Protein AF-A0A9W4WHM1-F1 (afdb_monomer_lite)

Secondary structure (DSSP, 8-state):
-HHHHHHHHHHHHHHHH------SS-------TTPPPTT---------S-GGGS-GGGGGTPPP-HHHHHHHHHHHHHHHHTT------TTS-HHHHHHHHHHS-SSTTTSPPHHHHHHHHHHHHHS-TTHHHHHHHHHHHHHHHHHHT-

Organism: NCBI:txid1117311

Structure (mmCIF, N/CA/C/O backbone):
data_AF-A0A9W4WHM1-F1
#
_entry.id   AF-A0A9W4WHM1-F1
#
loop_
_atom_site.group_PDB
_atom_site.id
_atom_site.type_symbol
_atom_site.label_atom_id
_atom_site.label_alt_id
_atom_site.label_comp_id
_atom_site.label_asym_id
_atom_site.label_entity_id
_atom_site.label_seq_id
_atom_site.pdbx_PDB_ins_code
_atom_site.Cartn_x
_atom_site.Cartn_y
_atom_site.Cartn_z
_atom_site.occupancy
_atom_site.B_iso_or_equiv
_atom_site.auth_seq_id
_atom_site.auth_comp_id
_atom_site.auth_asym_id
_atom_site.auth_atom_id
_atom_site.pdbx_PDB_model_num
ATOM 1 N N . MET A 1 1 ? 0.703 -16.301 -12.229 1.00 49.56 1 MET A N 1
ATOM 2 C CA . MET A 1 1 ? -0.375 -15.881 -11.303 1.00 49.56 1 MET A CA 1
ATOM 3 C C . MET A 1 1 ? -0.464 -16.836 -10.112 1.00 49.56 1 MET A C 1
ATOM 5 O O . MET A 1 1 ? -0.386 -16.365 -8.986 1.00 49.56 1 MET A O 1
ATOM 9 N N . GLU A 1 2 ? -0.503 -18.157 -10.340 1.00 51.66 2 GLU A N 1
ATOM 10 C CA . GLU A 1 2 ? -0.530 -19.179 -9.272 1.00 51.66 2 GLU A CA 1
ATOM 11 C C . GLU A 1 2 ? 0.637 -19.101 -8.274 1.00 51.66 2 GLU A C 1
ATOM 13 O O . GLU A 1 2 ? 0.408 -19.168 -7.071 1.00 51.66 2 GLU A O 1
ATOM 18 N N . GLU A 1 3 ? 1.879 -18.885 -8.724 1.00 51.66 3 GLU A N 1
ATOM 19 C CA . GLU A 1 3 ? 3.035 -18.791 -7.813 1.00 51.66 3 GLU A CA 1
ATOM 20 C C . GLU A 1 3 ? 2.964 -17.608 -6.839 1.00 51.66 3 GLU A C 1
ATOM 22 O O . GLU A 1 3 ? 3.406 -17.728 -5.698 1.00 51.66 3 GLU A O 1
ATOM 27 N N . ILE A 1 4 ? 2.396 -16.475 -7.262 1.00 56.53 4 ILE A N 1
ATOM 28 C CA . ILE A 1 4 ? 2.230 -15.288 -6.409 1.00 56.53 4 ILE A CA 1
ATOM 29 C C . ILE A 1 4 ? 1.133 -15.556 -5.375 1.00 56.53 4 ILE A C 1
ATOM 31 O O . ILE A 1 4 ? 1.316 -15.280 -4.191 1.00 56.53 4 ILE A O 1
ATOM 35 N N . LEU A 1 5 ? 0.025 -16.164 -5.807 1.00 57.25 5 LEU A N 1
ATOM 36 C CA . LEU A 1 5 ? -1.083 -16.558 -4.938 1.00 57.25 5 LEU A CA 1
ATOM 37 C C . LEU A 1 5 ? -0.618 -17.547 -3.855 1.00 57.25 5 LEU A C 1
ATOM 39 O O . LEU A 1 5 ? -0.903 -17.371 -2.671 1.00 57.25 5 LEU A O 1
ATOM 43 N N . LEU A 1 6 ? 0.180 -18.542 -4.255 1.00 61.25 6 LEU A N 1
ATOM 44 C CA . LEU A 1 6 ? 0.771 -19.530 -3.358 1.00 61.25 6 LEU A CA 1
ATOM 45 C C . LEU A 1 6 ? 1.726 -18.876 -2.346 1.00 61.25 6 LEU A C 1
ATOM 47 O O . LEU A 1 6 ? 1.776 -19.288 -1.189 1.00 61.25 6 LEU A O 1
ATOM 51 N N . GLN A 1 7 ? 2.479 -17.852 -2.758 1.00 59.91 7 GLN A N 1
ATOM 52 C CA . GLN A 1 7 ? 3.382 -17.114 -1.872 1.00 59.91 7 GLN A CA 1
ATOM 53 C C . GLN A 1 7 ? 2.633 -16.249 -0.848 1.00 59.91 7 GLN A C 1
ATOM 55 O O . GLN A 1 7 ? 3.013 -16.251 0.324 1.00 59.91 7 GLN A O 1
ATOM 60 N N . ILE A 1 8 ? 1.549 -15.579 -1.250 1.00 64.81 8 ILE A N 1
ATOM 61 C CA . ILE A 1 8 ? 0.696 -14.790 -0.344 1.00 64.81 8 ILE A CA 1
ATOM 62 C C . ILE A 1 8 ? 0.056 -15.700 0.711 1.00 64.81 8 ILE A C 1
ATOM 64 O O . ILE A 1 8 ? 0.162 -15.433 1.909 1.00 64.81 8 ILE A O 1
ATOM 68 N N . LEU A 1 9 ? -0.529 -16.823 0.281 1.00 64.44 9 LEU A N 1
ATOM 69 C CA . LEU A 1 9 ? -1.147 -17.800 1.181 1.00 64.44 9 LEU A CA 1
ATOM 70 C C . LEU A 1 9 ? -0.136 -18.367 2.187 1.00 64.44 9 LEU A C 1
ATOM 72 O O . LEU A 1 9 ? -0.417 -18.432 3.383 1.00 64.44 9 LEU A O 1
ATOM 76 N N . LYS A 1 10 ? 1.075 -18.710 1.731 1.00 66.00 10 LYS A N 1
ATOM 77 C CA . LYS A 1 10 ? 2.157 -19.177 2.609 1.00 66.00 10 LYS A CA 1
ATOM 78 C C . LYS A 1 10 ? 2.577 -18.122 3.644 1.00 66.00 10 LYS A C 1
ATOM 80 O O . LYS A 1 10 ? 2.829 -18.472 4.796 1.00 66.00 10 LYS A O 1
ATOM 85 N N . GLY A 1 11 ? 2.635 -16.845 3.256 1.00 60.69 11 GLY A N 1
ATOM 86 C CA . GLY A 1 11 ? 2.921 -15.734 4.170 1.00 60.69 11 GLY A CA 1
ATOM 87 C C . GLY A 1 11 ? 1.858 -15.575 5.261 1.00 60.69 11 GLY A C 1
ATOM 88 O O . GLY A 1 11 ? 2.197 -15.397 6.430 1.00 60.69 11 GLY A O 1
ATOM 89 N N . TYR A 1 12 ? 0.582 -15.723 4.905 1.00 62.84 12 TYR A N 1
ATOM 90 C CA . TYR A 1 12 ? -0.525 -15.649 5.858 1.00 62.84 12 TYR A CA 1
ATOM 91 C C . TYR A 1 12 ? -0.535 -16.811 6.857 1.00 62.84 12 TYR A C 1
ATOM 93 O O . TYR A 1 12 ? -0.646 -16.580 8.060 1.00 62.84 12 TYR A O 1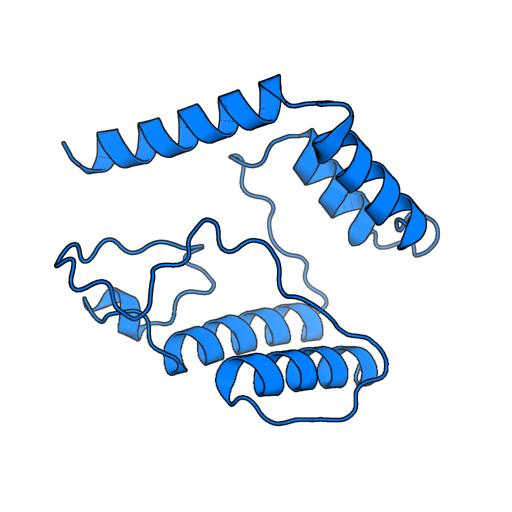
ATOM 101 N N . PHE A 1 13 ? -0.357 -18.055 6.392 1.00 59.19 13 PHE A N 1
ATOM 102 C CA . PHE A 1 13 ? -0.322 -19.230 7.275 1.00 59.19 13 PHE A CA 1
ATOM 103 C C . PHE A 1 13 ? 0.760 -19.114 8.357 1.00 59.19 13 PHE A C 1
ATOM 105 O O . PHE A 1 13 ? 0.538 -19.508 9.504 1.00 59.19 13 PHE A O 1
ATOM 112 N N . LYS A 1 14 ? 1.900 -18.500 8.020 1.00 62.41 14 LYS A N 1
ATOM 113 C CA . LYS A 1 14 ? 2.960 -18.191 8.983 1.00 62.41 14 LYS A CA 1
ATOM 114 C C . LYS A 1 14 ? 2.496 -17.219 10.074 1.00 62.41 14 LYS A C 1
ATOM 116 O O . LYS A 1 14 ? 2.810 -17.434 11.239 1.00 62.41 14 LYS A O 1
ATOM 121 N N . ILE A 1 15 ? 1.748 -16.176 9.716 1.00 56.91 15 ILE A N 1
ATOM 122 C CA . ILE A 1 15 ? 1.278 -15.139 10.650 1.00 56.91 15 ILE A CA 1
ATOM 123 C C . ILE A 1 15 ? 0.122 -15.649 11.519 1.00 56.91 15 ILE A C 1
ATOM 125 O O . ILE A 1 15 ? 0.135 -15.459 12.731 1.00 56.91 15 ILE A O 1
ATOM 129 N N . ALA A 1 16 ? -0.860 -16.324 10.919 1.00 53.53 16 ALA A N 1
ATOM 130 C CA . ALA A 1 16 ? -2.071 -16.759 11.612 1.00 53.53 16 ALA A CA 1
ATOM 131 C C . ALA A 1 16 ? -1.856 -17.986 12.520 1.00 53.53 16 ALA A C 1
ATOM 133 O O . ALA A 1 16 ? -2.543 -18.122 13.539 1.00 53.53 16 ALA A O 1
ATOM 134 N N . TYR A 1 17 ? -0.909 -18.868 12.168 1.00 55.34 17 TYR A N 1
ATOM 135 C CA . TYR A 1 17 ? -0.743 -20.173 12.823 1.00 55.34 17 TYR A CA 1
ATOM 136 C C . TYR A 1 17 ? 0.677 -20.479 13.313 1.00 55.34 17 TYR A C 1
ATOM 138 O O . TYR A 1 17 ? 0.888 -21.553 13.869 1.00 55.34 17 TYR A O 1
ATOM 146 N N . ASN A 1 18 ? 1.640 -19.565 13.141 1.00 52.19 18 ASN A N 1
ATOM 147 C CA . ASN A 1 18 ? 3.030 -19.733 13.589 1.00 52.19 18 ASN A CA 1
ATOM 148 C C . ASN A 1 18 ? 3.694 -21.040 13.089 1.00 52.19 18 ASN A C 1
ATOM 150 O O . ASN A 1 18 ? 4.488 -21.654 13.796 1.00 52.19 18 ASN A O 1
ATOM 154 N N . TYR A 1 19 ? 3.342 -21.491 11.878 1.00 49.38 19 TYR A N 1
ATOM 155 C CA . TYR A 1 19 ? 3.977 -22.639 11.223 1.00 49.38 19 TYR A CA 1
ATOM 156 C C . TYR A 1 19 ? 5.264 -22.203 10.502 1.00 49.38 19 TYR A C 1
ATOM 158 O O . TYR A 1 19 ? 5.234 -21.317 9.640 1.00 49.38 19 TYR A O 1
ATOM 166 N N . ASP A 1 20 ? 6.388 -22.857 10.809 1.00 40.44 20 ASP A N 1
ATOM 167 C CA . ASP A 1 20 ? 7.666 -22.678 10.110 1.00 40.44 20 ASP A CA 1
ATOM 168 C C . ASP A 1 20 ? 7.638 -23.361 8.737 1.00 40.44 20 ASP A C 1
ATOM 170 O O . ASP A 1 20 ? 8.074 -24.494 8.542 1.00 40.44 20 ASP A O 1
ATOM 174 N N . ILE A 1 21 ? 7.113 -22.648 7.744 1.00 46.75 21 ILE A N 1
ATOM 175 C CA . ILE A 1 21 ? 7.329 -22.993 6.339 1.00 46.75 21 ILE A CA 1
ATOM 176 C C . ILE A 1 21 ? 8.663 -22.353 5.930 1.00 46.75 21 ILE A C 1
ATOM 178 O O . ILE A 1 21 ? 8.812 -21.128 5.980 1.00 46.75 21 ILE A O 1
ATOM 182 N N . TYR A 1 22 ? 9.644 -23.179 5.547 1.00 40.66 22 TYR A N 1
ATOM 183 C CA . TYR A 1 22 ? 10.937 -22.755 4.996 1.00 40.66 22 TYR A CA 1
ATOM 184 C C . TYR A 1 22 ? 10.717 -21.945 3.706 1.00 40.66 22 TYR A C 1
ATOM 186 O O . TYR A 1 22 ? 10.617 -22.493 2.611 1.00 40.66 22 TYR A O 1
ATOM 194 N N . ILE A 1 23 ? 10.616 -20.621 3.832 1.00 42.19 23 ILE A N 1
ATOM 195 C CA . ILE A 1 23 ? 10.552 -19.683 2.708 1.00 42.19 23 ILE A CA 1
ATOM 196 C C . ILE A 1 23 ? 11.793 -18.801 2.802 1.00 42.19 23 ILE A C 1
ATOM 198 O O . ILE A 1 23 ? 11.975 -18.070 3.774 1.00 42.19 23 ILE A O 1
ATOM 202 N N . VAL A 1 24 ? 12.647 -18.887 1.781 1.00 42.03 24 VAL A N 1
ATOM 203 C CA . VAL A 1 24 ? 13.950 -18.200 1.669 1.00 42.03 24 VAL A CA 1
ATOM 204 C C . VAL A 1 24 ? 13.814 -16.664 1.615 1.00 42.03 24 VAL A C 1
ATOM 206 O O . VAL A 1 24 ? 14.785 -15.943 1.823 1.00 42.03 24 VAL A O 1
ATOM 209 N N . TYR A 1 25 ? 12.595 -16.143 1.451 1.00 42.16 25 TYR A N 1
ATOM 210 C CA . TYR A 1 25 ? 12.276 -14.719 1.537 1.00 42.16 25 TYR A CA 1
ATOM 211 C C . TYR A 1 25 ? 11.338 -14.459 2.723 1.00 42.16 25 TYR A C 1
ATOM 213 O O . TYR A 1 25 ? 10.210 -14.952 2.772 1.00 42.16 25 TYR A O 1
ATOM 221 N N . LYS A 1 26 ? 11.816 -13.691 3.711 1.00 46.75 26 LYS A N 1
ATOM 222 C CA . LYS A 1 26 ? 11.048 -13.303 4.901 1.00 46.75 26 LYS A CA 1
ATOM 223 C C . LYS A 1 26 ? 10.170 -12.097 4.558 1.00 46.75 26 LYS A C 1
ATOM 225 O O . LYS A 1 26 ? 10.570 -10.956 4.757 1.00 46.75 26 LYS A O 1
ATOM 230 N N . TRP A 1 27 ? 8.991 -12.357 4.008 1.00 45.97 27 TRP A N 1
ATOM 231 C CA . TRP A 1 27 ? 7.988 -11.322 3.766 1.00 45.97 27 TRP A CA 1
ATOM 232 C C . TRP A 1 27 ? 7.373 -10.870 5.094 1.00 45.97 27 TRP A C 1
ATOM 234 O O . TRP A 1 27 ? 7.086 -11.692 5.966 1.00 45.97 27 TRP A O 1
ATOM 244 N N . GLN A 1 28 ? 7.194 -9.562 5.254 1.00 53.50 28 GLN A N 1
ATOM 245 C CA . GLN A 1 28 ? 6.520 -8.955 6.397 1.00 53.50 28 GLN A CA 1
ATOM 246 C C . GLN A 1 28 ? 5.307 -8.201 5.861 1.00 53.50 28 GLN A C 1
ATOM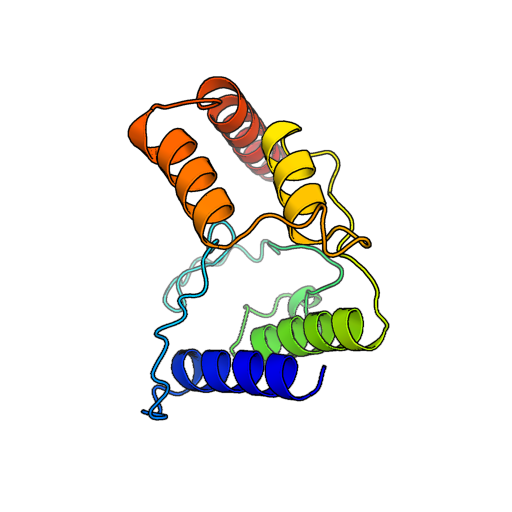 248 O O . GLN A 1 28 ? 5.447 -7.399 4.939 1.00 53.50 28 GLN A O 1
ATOM 253 N N . ILE A 1 29 ? 4.123 -8.477 6.410 1.00 55.59 29 ILE A N 1
ATOM 254 C CA . ILE A 1 29 ? 2.940 -7.659 6.136 1.00 55.59 29 ILE A CA 1
ATOM 255 C C . ILE A 1 29 ? 3.149 -6.327 6.859 1.00 55.59 29 ILE A C 1
ATOM 257 O O . ILE A 1 29 ? 3.436 -6.301 8.056 1.00 55.59 29 ILE A O 1
ATOM 261 N N . GLY A 1 30 ? 3.083 -5.236 6.101 1.00 57.78 30 GLY A N 1
ATOM 262 C CA . GLY A 1 30 ? 3.124 -3.872 6.616 1.00 57.78 30 GLY A CA 1
ATOM 263 C C . GLY A 1 30 ? 1.734 -3.237 6.624 1.00 57.78 30 GLY A C 1
ATOM 264 O O . GLY A 1 30 ? 0.795 -3.790 6.067 1.00 57.78 30 GLY A O 1
ATOM 265 N N . ASP A 1 31 ? 1.649 -2.056 7.233 1.00 54.78 31 ASP A N 1
ATOM 266 C CA . ASP A 1 31 ? 0.444 -1.224 7.374 1.00 54.78 31 ASP A CA 1
ATOM 267 C C . ASP A 1 31 ? -0.685 -1.805 8.245 1.00 54.78 31 ASP A C 1
ATOM 269 O O . ASP A 1 31 ? -1.782 -2.137 7.809 1.00 54.78 31 ASP A O 1
ATOM 273 N N . LEU A 1 32 ? -0.402 -1.872 9.545 1.00 59.12 32 LEU A N 1
ATOM 274 C CA . LEU A 1 32 ? -1.355 -2.218 10.599 1.00 59.12 32 LEU A CA 1
ATOM 275 C C . LEU A 1 32 ? -2.059 -0.978 11.186 1.00 59.12 32 LEU A C 1
ATOM 277 O O . LEU A 1 32 ? -2.571 -1.040 12.304 1.00 59.12 32 LEU A O 1
ATOM 281 N N . ARG A 1 33 ? -2.075 0.162 10.470 1.00 54.78 33 ARG A N 1
ATOM 282 C CA . ARG A 1 33 ? -2.560 1.458 10.997 1.00 54.78 33 ARG A CA 1
ATOM 283 C C . ARG A 1 33 ? -4.013 1.448 11.471 1.00 54.78 33 ARG A C 1
ATOM 285 O O . ARG A 1 33 ? -4.375 2.305 12.266 1.00 54.78 33 ARG A O 1
ATOM 292 N N . LEU A 1 34 ? -4.820 0.503 10.993 1.00 60.53 34 LEU A N 1
ATOM 293 C CA . LEU A 1 34 ? -6.217 0.317 11.399 1.00 60.53 34 LEU A CA 1
ATOM 294 C C . LEU A 1 34 ? -6.439 -0.966 12.218 1.00 60.53 34 LEU A C 1
ATOM 296 O O . LEU A 1 34 ? -7.578 -1.308 12.516 1.00 60.53 34 LEU A O 1
ATOM 300 N N . SER A 1 35 ? -5.374 -1.694 12.565 1.00 63.34 35 SER A N 1
ATOM 301 C CA . SER A 1 35 ? -5.485 -2.920 13.357 1.00 63.34 35 SER A CA 1
ATOM 302 C C . SER A 1 35 ? -5.674 -2.605 14.839 1.00 63.34 35 SER A C 1
ATOM 304 O O . SER A 1 35 ? -5.088 -1.659 15.372 1.00 63.34 35 SER A O 1
ATOM 306 N N . GLN A 1 36 ? -6.464 -3.431 15.517 1.00 63.06 36 GLN A N 1
ATOM 307 C CA . GLN A 1 36 ? -6.588 -3.397 16.967 1.00 63.06 36 GLN A CA 1
ATOM 308 C C 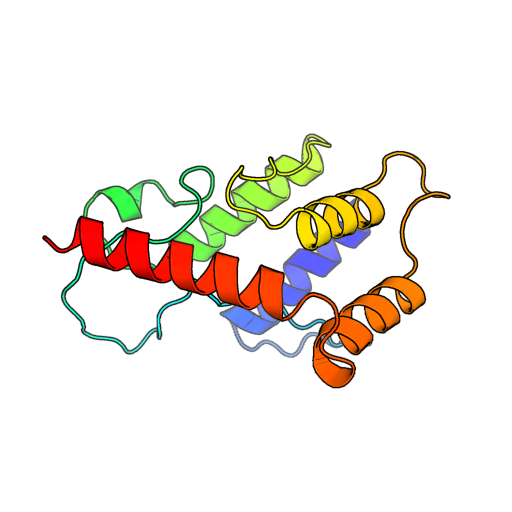. GLN A 1 36 ? -5.789 -4.540 17.590 1.00 63.06 36 GLN A C 1
ATOM 310 O O . GLN A 1 36 ? -5.612 -5.605 16.997 1.00 63.06 36 GLN A O 1
ATOM 315 N N . SER A 1 37 ? -5.305 -4.322 18.814 1.00 62.12 37 SER A N 1
ATOM 316 C CA . SER A 1 37 ? -4.706 -5.399 19.599 1.00 62.12 37 SER A CA 1
ATOM 317 C C . SER A 1 37 ? -5.759 -6.467 19.881 1.00 62.12 37 SER A C 1
ATOM 319 O O . SER A 1 37 ? -6.834 -6.151 20.386 1.00 62.12 37 SER A O 1
ATOM 321 N N . ALA A 1 38 ? -5.415 -7.736 19.649 1.00 59.19 38 ALA A N 1
ATOM 322 C CA . ALA A 1 38 ? -6.276 -8.877 19.968 1.00 59.19 38 ALA A CA 1
ATOM 323 C C . ALA A 1 38 ? -6.653 -8.970 21.464 1.00 59.19 38 ALA A C 1
ATOM 325 O O . ALA A 1 38 ? -7.578 -9.695 21.817 1.00 59.19 38 ALA A O 1
ATOM 326 N N . ASN A 1 39 ? -5.946 -8.235 22.333 1.00 60.06 39 ASN A N 1
ATOM 327 C CA . ASN A 1 39 ? -6.172 -8.197 23.779 1.00 60.06 39 ASN A CA 1
ATOM 328 C C . ASN A 1 39 ? -6.934 -6.943 24.250 1.00 60.06 39 ASN A C 1
ATOM 330 O O . ASN A 1 39 ? -7.109 -6.769 25.456 1.00 60.06 39 ASN A O 1
ATOM 334 N N . ASN A 1 40 ? -7.345 -6.043 23.349 1.00 57.34 40 ASN A N 1
ATOM 335 C CA . ASN A 1 40 ? -8.096 -4.855 23.746 1.00 57.34 40 ASN A CA 1
ATOM 336 C C . ASN A 1 40 ? -9.542 -5.237 24.085 1.00 57.34 40 ASN A C 1
ATOM 338 O O . ASN A 1 40 ? -10.317 -5.634 23.224 1.00 57.34 40 ASN A O 1
ATOM 342 N N . THR A 1 41 ? -9.910 -5.072 25.354 1.00 50.78 41 THR A N 1
ATOM 343 C CA . THR A 1 41 ? -11.274 -5.233 25.882 1.00 50.78 41 THR A CA 1
ATOM 344 C C . THR A 1 41 ? -12.117 -3.960 25.747 1.00 50.78 41 THR A C 1
ATOM 346 O O . THR A 1 41 ? -13.134 -3.820 26.425 1.00 50.78 41 THR A O 1
ATOM 349 N N . SER A 1 42 ? -11.699 -2.996 24.916 1.00 50.56 42 SER A N 1
ATOM 350 C CA . SER A 1 42 ? -12.440 -1.747 24.738 1.00 50.56 42 SER A CA 1
ATOM 351 C C . SER A 1 42 ? -13.776 -2.031 24.058 1.00 50.56 42 SER A C 1
ATOM 353 O O . SER A 1 42 ? -13.813 -2.421 22.895 1.00 50.56 42 SER A O 1
ATOM 355 N N . SER A 1 43 ? -14.868 -1.787 24.778 1.00 50.62 43 SER A N 1
ATOM 356 C CA . SER A 1 43 ? -16.272 -1.926 24.363 1.00 50.62 43 SER A CA 1
ATOM 357 C C . SER A 1 43 ? -16.715 -0.973 23.242 1.00 50.62 43 SER A C 1
ATOM 359 O O . SER A 1 43 ? -17.912 -0.782 23.032 1.00 50.62 43 SER A O 1
ATOM 36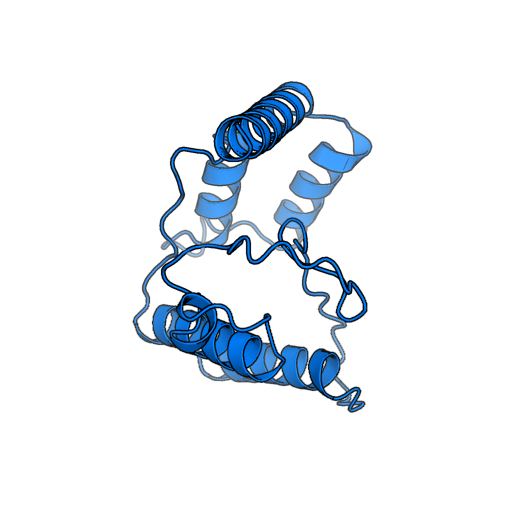1 N N . ASN A 1 44 ? -15.776 -0.337 22.545 1.00 53.25 44 ASN A N 1
ATOM 362 C CA . ASN A 1 44 ? -16.080 0.562 21.445 1.00 53.25 44 ASN A CA 1
ATOM 363 C C . ASN A 1 44 ? -16.209 -0.289 20.181 1.00 53.25 44 ASN A C 1
ATOM 365 O O . ASN A 1 44 ? -15.215 -0.626 19.542 1.00 53.25 44 ASN A O 1
ATOM 369 N N . ASN A 1 45 ? -17.451 -0.644 19.841 1.00 56.50 45 ASN A N 1
ATOM 370 C CA . ASN A 1 45 ? -17.849 -1.380 18.631 1.00 56.50 45 ASN A CA 1
ATOM 371 C C . ASN A 1 45 ? -17.662 -0.553 17.342 1.00 56.50 45 ASN A C 1
ATOM 373 O O . ASN A 1 45 ? -18.461 -0.626 16.410 1.00 56.50 45 ASN A O 1
ATOM 377 N N . GLU A 1 46 ? -16.644 0.294 17.297 1.00 61.00 46 GLU A N 1
ATOM 378 C CA . GLU A 1 46 ? -16.351 1.111 16.137 1.00 61.00 46 GLU A CA 1
ATOM 379 C C . GLU A 1 46 ? -15.721 0.225 15.065 1.00 61.00 46 GLU A C 1
ATOM 381 O O . GLU A 1 46 ? -14.684 -0.412 15.260 1.00 61.00 46 GLU A O 1
ATOM 386 N N . ILE A 1 47 ? -16.398 0.151 13.924 1.00 64.38 47 ILE A N 1
ATOM 387 C CA . ILE A 1 47 ? -15.954 -0.629 12.777 1.00 64.38 47 ILE A CA 1
ATOM 388 C C . ILE A 1 47 ? -14.895 0.189 12.036 1.00 64.38 47 ILE A C 1
ATOM 390 O O . ILE A 1 47 ? -15.188 1.243 11.467 1.00 64.38 47 ILE A O 1
ATOM 394 N N . TYR A 1 48 ? -13.665 -0.317 12.025 1.00 64.12 48 TYR A N 1
ATOM 395 C CA . TYR A 1 48 ? -12.532 0.277 11.321 1.00 64.12 48 TYR A CA 1
ATOM 396 C C . TYR A 1 48 ? -12.136 -0.591 10.127 1.00 64.12 48 TYR A C 1
ATOM 398 O O . TYR A 1 48 ? -12.013 -1.805 10.248 1.00 64.12 48 TYR A O 1
ATOM 406 N N . GLY A 1 49 ? -11.917 0.024 8.965 1.00 66.75 49 GLY A N 1
ATOM 407 C CA . GLY A 1 49 ? -11.485 -0.680 7.758 1.00 66.75 49 GLY A CA 1
ATOM 408 C C . GLY A 1 49 ? -12.152 -0.160 6.490 1.00 66.75 49 GLY A C 1
ATOM 409 O O . GLY A 1 49 ? -12.990 0.740 6.519 1.00 66.75 49 GLY A O 1
ATOM 410 N N . VAL A 1 50 ? -11.768 -0.736 5.355 1.00 68.75 50 VAL A N 1
ATOM 411 C CA . VAL A 1 50 ? -12.404 -0.463 4.062 1.00 68.75 50 VAL A CA 1
ATOM 412 C C . VAL A 1 50 ? -13.596 -1.406 3.921 1.00 68.75 50 VAL A C 1
ATOM 414 O O . VAL A 1 50 ? -13.395 -2.616 3.838 1.00 68.75 50 VAL A O 1
ATOM 417 N N . ILE A 1 51 ? -14.817 -0.853 3.884 1.00 69.38 51 ILE A N 1
ATOM 418 C CA . ILE A 1 51 ? -16.104 -1.586 3.895 1.00 69.38 51 ILE A CA 1
ATOM 419 C C . ILE A 1 51 ? -16.107 -2.817 2.979 1.00 69.38 51 ILE A C 1
ATOM 421 O O . ILE A 1 51 ? -16.579 -3.873 3.385 1.00 69.38 51 ILE A O 1
ATOM 425 N N . SER A 1 52 ? -15.526 -2.711 1.782 1.00 67.12 52 SER A N 1
ATOM 426 C CA . SER A 1 52 ? -15.489 -3.781 0.777 1.00 67.12 52 SER A CA 1
ATOM 427 C C . SER A 1 52 ? -14.751 -5.056 1.210 1.00 67.12 52 SER A C 1
ATOM 429 O O . SER A 1 52 ? -14.946 -6.103 0.599 1.00 67.12 52 SER A O 1
ATOM 431 N N . TYR A 1 53 ? -13.903 -4.982 2.239 1.00 75.94 53 TYR A N 1
ATOM 432 C CA . TYR A 1 53 ? -13.129 -6.116 2.756 1.00 75.94 53 TYR A CA 1
ATOM 433 C C . TYR A 1 53 ? -13.558 -6.541 4.165 1.00 75.94 53 TYR A C 1
ATOM 435 O O . TYR A 1 53 ? -12.967 -7.460 4.727 1.00 75.94 53 TYR A O 1
ATOM 443 N N . ILE A 1 54 ? -14.570 -5.890 4.744 1.00 78.62 54 ILE A N 1
ATOM 444 C CA . ILE A 1 54 ? -15.069 -6.216 6.080 1.00 78.62 54 ILE A CA 1
ATOM 445 C C . ILE A 1 54 ? -16.026 -7.402 5.975 1.00 78.62 54 ILE A C 1
ATOM 447 O O . ILE A 1 54 ? -16.945 -7.407 5.155 1.00 78.62 54 ILE A O 1
ATOM 451 N N . ALA A 1 55 ? -15.797 -8.413 6.810 1.00 83.06 55 ALA A N 1
ATOM 452 C CA . ALA A 1 55 ? -16.644 -9.592 6.861 1.00 83.06 55 ALA A CA 1
ATOM 453 C C . ALA A 1 55 ? -18.057 -9.225 7.358 1.00 83.06 55 ALA A C 1
ATOM 455 O O . ALA A 1 55 ? -18.184 -8.399 8.269 1.00 83.06 55 ALA A O 1
ATOM 456 N N . PRO A 1 56 ? -19.126 -9.790 6.768 1.00 82.31 56 PRO A N 1
ATOM 457 C CA . PRO A 1 56 ? -20.505 -9.387 7.050 1.00 82.31 56 PRO A CA 1
ATOM 458 C C . PRO A 1 56 ? -20.879 -9.503 8.535 1.00 82.31 56 PRO A C 1
ATOM 460 O O . PRO A 1 56 ? -21.669 -8.709 9.041 1.00 82.31 56 PRO A O 1
ATOM 463 N N . GLU A 1 57 ? -20.284 -10.453 9.254 1.00 79.75 57 GLU A N 1
ATOM 464 C CA . GLU A 1 57 ? -20.481 -10.655 10.686 1.00 79.75 57 GLU A CA 1
ATOM 465 C C . GLU A 1 57 ? -20.025 -9.457 11.533 1.00 79.75 57 GLU A C 1
ATOM 467 O O . GLU A 1 57 ? -20.662 -9.160 12.549 1.00 79.75 57 GLU A O 1
ATOM 472 N N . VAL A 1 58 ? -18.985 -8.728 11.111 1.00 80.31 58 VAL A N 1
ATOM 473 C CA . VAL A 1 58 ? -18.425 -7.570 11.838 1.00 80.31 58 VAL A CA 1
ATOM 474 C C . VAL A 1 58 ? -19.437 -6.421 11.915 1.00 80.31 58 VAL A C 1
ATOM 476 O O . VAL A 1 58 ? -19.480 -5.695 12.906 1.00 80.31 58 VAL A O 1
ATOM 479 N N . PHE A 1 59 ? -20.332 -6.296 10.928 1.00 74.88 59 PHE A N 1
ATOM 480 C CA . PHE A 1 59 ? -21.387 -5.276 10.937 1.00 74.88 59 PHE A CA 1
ATOM 481 C C . PHE A 1 59 ? -22.463 -5.503 12.006 1.00 74.88 59 PHE A C 1
ATOM 483 O O . PHE A 1 59 ? -23.180 -4.567 12.348 1.00 74.88 59 PHE A O 1
ATOM 490 N N . ASN A 1 60 ? -22.563 -6.709 12.569 1.00 72.88 60 ASN A N 1
ATOM 491 C CA . ASN A 1 60 ? -23.542 -7.040 13.604 1.00 72.88 60 ASN A CA 1
ATOM 492 C C . ASN A 1 60 ? -22.962 -6.936 15.031 1.00 72.88 60 ASN A C 1
ATOM 494 O O . ASN A 1 60 ? -23.285 -7.752 15.894 1.00 72.88 60 ASN A O 1
ATOM 498 N N . CYS A 1 61 ? -22.082 -5.955 15.275 1.00 60.72 61 CYS A N 1
ATOM 499 C CA . CYS A 1 61 ? -21.399 -5.724 16.559 1.00 60.72 61 CYS A CA 1
ATOM 500 C C . CYS A 1 61 ? -20.519 -6.893 17.039 1.00 60.72 61 CYS A C 1
ATOM 502 O O . CYS A 1 61 ? -20.321 -7.063 18.244 1.00 60.72 61 CYS A O 1
ATOM 504 N N . SER A 1 62 ? -19.989 -7.705 16.121 1.00 60.72 62 SER A N 1
ATOM 505 C CA . SER A 1 62 ? -18.977 -8.699 16.474 1.00 60.72 62 SER A CA 1
ATOM 506 C C . SER A 1 62 ? -17.577 -8.085 16.398 1.00 60.72 62 SER A C 1
ATOM 508 O O . SER A 1 62 ? -17.302 -7.215 15.571 1.00 60.72 62 SER A O 1
ATOM 510 N N . SER A 1 63 ? -16.691 -8.507 17.298 1.00 66.44 63 SER A N 1
ATOM 511 C CA . SER A 1 63 ? -15.282 -8.126 17.248 1.00 66.44 63 SER A CA 1
ATOM 512 C C . SER A 1 63 ? -14.599 -8.745 16.028 1.00 66.44 63 SER A C 1
ATOM 514 O O . SER A 1 63 ? -14.978 -9.822 15.564 1.00 66.44 63 SER A O 1
ATOM 516 N N . PHE A 1 64 ? -13.556 -8.084 15.521 1.00 72.75 64 PHE A N 1
ATOM 517 C CA . PHE A 1 64 ? -12.688 -8.681 14.510 1.00 72.75 64 PHE A CA 1
ATOM 518 C C . PHE A 1 64 ? -12.103 -9.992 15.045 1.00 72.75 64 PHE A C 1
ATOM 520 O O . PHE A 1 64 ? -11.574 -10.060 16.157 1.00 72.75 64 PHE A O 1
ATOM 527 N N . THR A 1 65 ? -12.209 -11.048 14.246 1.00 79.25 65 THR A N 1
ATOM 528 C CA . THR A 1 65 ? -11.710 -12.382 14.572 1.00 79.25 65 THR A CA 1
ATOM 529 C C . THR A 1 65 ? -10.704 -12.846 13.528 1.00 79.25 65 THR A C 1
ATOM 531 O O . THR A 1 65 ? -10.631 -12.332 12.414 1.00 79.25 65 THR A O 1
ATOM 534 N N . LYS A 1 66 ? -9.984 -13.927 13.840 1.00 78.88 66 LYS A N 1
ATOM 535 C CA . LYS A 1 66 ? -9.156 -14.612 12.839 1.00 78.88 66 LYS A CA 1
ATOM 536 C C . LYS A 1 66 ? -9.963 -14.992 11.588 1.00 78.88 66 LYS A C 1
ATOM 538 O O . LYS A 1 66 ? -9.410 -14.988 10.498 1.00 78.88 66 LYS A O 1
ATOM 543 N N . ALA A 1 67 ? -11.257 -15.302 11.727 1.00 77.56 67 ALA A N 1
ATOM 544 C CA . ALA A 1 67 ? -12.121 -15.639 10.597 1.00 77.56 67 ALA A CA 1
ATOM 545 C C . ALA A 1 67 ? -12.451 -14.415 9.725 1.00 77.56 67 ALA A C 1
ATOM 547 O O . ALA A 1 67 ? -12.415 -14.528 8.499 1.00 77.56 67 ALA A O 1
ATOM 548 N N . SER A 1 68 ? -12.671 -13.238 10.324 1.00 79.12 68 SER A N 1
ATOM 549 C CA . SER A 1 68 ? -12.890 -12.011 9.548 1.00 79.12 68 SER A CA 1
ATOM 550 C C . SER A 1 68 ? -11.641 -11.599 8.760 1.00 79.12 68 SER A C 1
ATOM 552 O O . SER A 1 68 ? -11.759 -11.135 7.628 1.00 79.12 68 SER A O 1
ATOM 554 N N . ASP A 1 69 ? -10.441 -11.844 9.299 1.00 77.88 69 ASP A N 1
ATOM 555 C CA . ASP A 1 69 ? -9.184 -11.623 8.567 1.00 77.88 69 ASP A CA 1
ATOM 556 C C . ASP A 1 69 ? -9.045 -12.577 7.367 1.00 77.88 69 ASP A C 1
ATOM 558 O O . ASP A 1 69 ? -8.577 -12.175 6.298 1.00 77.88 69 ASP A O 1
ATOM 562 N N . VAL A 1 70 ? -9.483 -13.837 7.512 1.00 81.31 70 VAL A N 1
ATOM 563 C CA . VAL A 1 70 ? -9.534 -14.803 6.397 1.00 81.31 70 VAL A CA 1
ATOM 564 C C . VAL A 1 70 ? -10.492 -14.318 5.308 1.00 81.31 70 VAL A C 1
ATOM 566 O O . VAL A 1 70 ? -10.141 -14.384 4.129 1.00 81.31 70 VAL A O 1
ATOM 569 N N . TYR A 1 71 ? -11.667 -13.799 5.676 1.00 84.44 71 TYR A N 1
ATOM 570 C CA . TYR A 1 71 ? -12.623 -13.239 4.718 1.00 84.44 71 TYR A CA 1
ATOM 571 C C . TYR A 1 71 ? -12.025 -12.057 3.946 1.00 84.44 71 TYR A C 1
ATOM 573 O O . TYR A 1 71 ? -12.043 -12.048 2.714 1.00 84.44 71 TYR A O 1
ATOM 581 N N . ALA A 1 72 ? -11.429 -11.091 4.653 1.00 80.75 72 ALA A N 1
ATOM 582 C CA . ALA A 1 72 ? -10.780 -9.938 4.034 1.00 80.75 72 ALA A CA 1
ATOM 583 C C . ALA A 1 72 ? -9.685 -10.374 3.048 1.00 80.75 72 ALA A C 1
ATOM 585 O O . ALA A 1 72 ? -9.573 -9.838 1.942 1.00 80.75 72 ALA A O 1
ATOM 586 N N . MET A 1 73 ? -8.900 -11.390 3.413 1.00 79.19 73 MET A N 1
ATOM 587 C CA . MET A 1 73 ? -7.888 -11.949 2.526 1.00 79.19 73 MET A CA 1
ATOM 588 C C . MET A 1 73 ? -8.510 -12.631 1.304 1.00 79.19 73 MET A C 1
ATOM 590 O O . MET A 1 73 ? -8.042 -12.401 0.192 1.00 79.19 73 MET A O 1
ATOM 594 N N . ALA A 1 74 ? -9.571 -13.423 1.473 1.00 81.69 74 ALA A N 1
ATOM 595 C CA . ALA A 1 74 ? -10.276 -14.056 0.360 1.00 81.69 74 ALA A CA 1
ATOM 596 C C . ALA A 1 74 ? -10.813 -13.015 -0.636 1.00 81.69 74 ALA A C 1
ATOM 598 O O . ALA A 1 74 ? -10.634 -13.176 -1.842 1.00 81.69 74 ALA A O 1
ATOM 599 N N . MET A 1 75 ? -11.364 -11.903 -0.142 1.00 81.69 75 MET A N 1
ATOM 600 C CA . MET A 1 75 ? -11.802 -10.781 -0.979 1.00 81.69 75 MET A CA 1
ATOM 601 C C . MET A 1 75 ? -10.643 -10.131 -1.748 1.00 81.69 75 MET A C 1
ATOM 603 O O . MET A 1 75 ? -10.774 -9.836 -2.937 1.00 81.69 75 MET A O 1
ATOM 607 N N . ASN A 1 76 ? -9.481 -9.956 -1.110 1.00 80.06 76 ASN A N 1
ATOM 608 C CA . ASN A 1 76 ? -8.277 -9.455 -1.782 1.00 80.06 76 ASN A CA 1
ATOM 609 C C . ASN A 1 76 ? -7.755 -10.435 -2.847 1.00 80.06 76 ASN A C 1
ATOM 611 O O . ASN A 1 76 ? -7.374 -10.018 -3.940 1.00 80.06 76 ASN A O 1
ATOM 615 N N . LEU A 1 77 ? -7.760 -11.739 -2.558 1.00 79.38 77 LEU A N 1
ATOM 616 C CA . LEU A 1 77 ? -7.360 -12.773 -3.516 1.00 79.38 77 LEU A CA 1
ATOM 617 C C . LEU A 1 77 ? -8.310 -12.807 -4.718 1.00 79.38 77 LEU A C 1
ATOM 619 O O . LEU A 1 77 ? -7.842 -12.884 -5.852 1.00 79.38 77 LEU A O 1
ATOM 623 N N . GLN A 1 78 ? -9.619 -12.675 -4.491 1.00 80.06 78 GLN A N 1
ATOM 624 C CA . GLN A 1 78 ? -10.608 -12.593 -5.564 1.00 80.06 78 GLN A CA 1
ATOM 625 C C . GLN A 1 78 ? -10.356 -11.380 -6.469 1.00 80.06 78 GLN A C 1
ATOM 627 O O . GLN A 1 78 ? -10.386 -11.512 -7.690 1.00 80.06 78 GLN A O 1
ATOM 632 N N . LEU A 1 79 ? -10.029 -10.217 -5.894 1.00 82.75 79 LEU A N 1
ATOM 633 C CA . LEU A 1 79 ? -9.682 -9.018 -6.662 1.00 82.75 79 LEU A CA 1
ATOM 634 C C . LEU A 1 79 ? -8.478 -9.258 -7.591 1.00 82.75 79 LEU A C 1
ATOM 636 O O . LEU A 1 79 ? -8.481 -8.810 -8.738 1.00 82.75 79 LEU A O 1
ATOM 640 N N . ILE A 1 80 ? -7.466 -9.986 -7.105 1.00 78.69 80 ILE A N 1
ATOM 641 C CA . ILE A 1 80 ? -6.271 -10.345 -7.881 1.00 78.69 80 ILE A CA 1
ATOM 642 C C . ILE A 1 80 ? -6.622 -11.311 -9.019 1.00 78.69 80 ILE A C 1
ATOM 644 O O . ILE A 1 80 ? -6.154 -11.110 -10.141 1.00 78.69 80 ILE A O 1
ATOM 648 N N . ILE A 1 81 ? -7.434 -12.338 -8.746 1.00 78.88 81 ILE A N 1
ATOM 649 C CA . ILE A 1 81 ? -7.870 -13.334 -9.743 1.00 78.88 81 ILE A CA 1
ATOM 650 C C . ILE A 1 81 ? -8.682 -12.664 -10.856 1.00 78.88 81 ILE A C 1
ATOM 652 O O . ILE A 1 81 ? -8.465 -12.945 -12.032 1.00 78.88 81 ILE A O 1
ATOM 656 N N . ASP A 1 82 ? -9.540 -11.713 -10.492 1.00 83.25 82 ASP A N 1
ATOM 657 C CA . ASP A 1 82 ? -10.319 -10.903 -11.429 1.00 83.25 82 ASP A CA 1
ATOM 658 C C . ASP A 1 82 ? -9.458 -9.902 -12.226 1.00 83.25 82 ASP A C 1
ATOM 660 O O . ASP A 1 82 ? -9.970 -9.181 -13.083 1.00 83.25 82 ASP A O 1
ATOM 664 N N . GLY A 1 83 ? -8.160 -9.790 -11.920 1.00 79.94 83 GLY A N 1
ATOM 665 C CA . GLY A 1 83 ? -7.252 -8.826 -12.539 1.00 79.94 83 GLY A CA 1
ATOM 666 C C . GLY A 1 83 ? -7.554 -7.370 -12.177 1.00 79.94 83 GLY A C 1
ATOM 667 O O . GLY A 1 83 ? -6.965 -6.464 -12.772 1.00 79.94 83 GLY A O 1
ATOM 668 N N . LYS A 1 84 ? -8.430 -7.130 -11.198 1.00 82.25 84 LYS A N 1
ATOM 669 C CA . LYS A 1 84 ? -8.833 -5.796 -10.747 1.00 82.25 84 LYS A CA 1
ATOM 670 C C . LYS A 1 84 ? -7.734 -5.160 -9.890 1.00 82.25 84 LYS A C 1
ATOM 672 O O . LYS A 1 84 ? -6.776 -5.808 -9.459 1.00 82.25 84 LYS A O 1
ATOM 677 N N . ARG A 1 85 ? -7.828 -3.847 -9.694 1.00 80.31 85 ARG A N 1
ATOM 678 C CA . ARG A 1 85 ? -6.922 -3.070 -8.837 1.00 80.31 85 ARG A CA 1
ATOM 679 C C . ARG A 1 85 ? -7.728 -2.434 -7.706 1.00 80.31 85 ARG A C 1
ATOM 681 O O . ARG A 1 85 ? -8.894 -2.115 -7.936 1.00 80.31 85 ARG A O 1
ATOM 688 N N . PRO A 1 86 ? -7.142 -2.264 -6.510 1.00 76.38 86 PRO A N 1
ATOM 689 C CA . PRO A 1 86 ? -7.803 -1.550 -5.428 1.00 76.38 86 PRO A CA 1
ATOM 690 C C . PRO A 1 86 ? -8.144 -0.121 -5.850 1.00 76.38 86 PRO A C 1
ATOM 692 O O . PRO A 1 86 ? -7.333 0.553 -6.489 1.00 76.38 86 PRO A O 1
ATOM 695 N N . GLU A 1 87 ? -9.325 0.352 -5.469 1.00 80.19 87 GLU A N 1
ATOM 696 C CA . GLU A 1 87 ? -9.671 1.762 -5.627 1.00 80.19 87 GLU A CA 1
ATOM 697 C C . GLU A 1 87 ? -8.855 2.606 -4.642 1.00 80.19 87 GLU A C 1
ATOM 699 O O . GLU A 1 87 ? -8.783 2.307 -3.447 1.00 80.19 87 GLU A O 1
ATOM 704 N N . ILE A 1 88 ? -8.224 3.669 -5.145 1.00 77.81 88 ILE A N 1
ATOM 705 C CA . ILE A 1 88 ? -7.518 4.631 -4.300 1.00 77.81 88 ILE A CA 1
ATOM 706 C C . ILE A 1 88 ? -8.562 5.570 -3.697 1.00 77.81 88 ILE A C 1
ATOM 708 O O . ILE A 1 88 ? -9.209 6.326 -4.420 1.00 77.81 88 ILE A O 1
ATOM 712 N N . SER A 1 89 ? -8.705 5.539 -2.372 1.00 77.94 89 SER A N 1
ATOM 713 C CA . SER A 1 89 ? -9.576 6.478 -1.660 1.00 77.94 89 SER A CA 1
ATOM 714 C C . SER A 1 89 ? -9.103 7.919 -1.858 1.00 77.94 89 SER A C 1
ATOM 716 O O . SER A 1 89 ? -7.899 8.186 -1.840 1.00 77.94 89 SER A O 1
ATOM 718 N N . THR A 1 90 ? -10.047 8.856 -1.947 1.00 75.38 90 THR A N 1
ATOM 719 C CA . THR A 1 90 ? -9.792 10.304 -2.036 1.00 75.38 90 THR A CA 1
ATOM 720 C C . THR A 1 90 ? -9.046 10.876 -0.829 1.00 75.38 90 THR A C 1
ATOM 722 O O . THR A 1 90 ? -8.534 11.987 -0.897 1.00 75.38 90 THR A O 1
ATOM 725 N N . ASP A 1 91 ? -8.989 10.143 0.284 1.00 72.56 91 ASP A N 1
ATOM 726 C CA . ASP A 1 91 ? -8.232 10.542 1.477 1.00 72.56 91 ASP A CA 1
ATOM 727 C C . ASP A 1 91 ? -6.753 10.126 1.433 1.00 72.56 91 ASP A C 1
ATOM 729 O O . ASP A 1 91 ? -5.975 10.479 2.322 1.00 72.56 91 ASP A O 1
ATOM 733 N N . THR A 1 92 ? -6.350 9.390 0.398 1.00 78.00 92 THR A N 1
ATOM 734 C CA . THR A 1 92 ? -4.957 8.998 0.178 1.00 78.00 92 THR A CA 1
ATOM 735 C C . THR A 1 92 ? -4.139 10.202 -0.283 1.00 78.00 92 THR A C 1
ATOM 737 O O . THR A 1 92 ? -4.576 10.943 -1.158 1.00 78.00 92 THR A O 1
ATOM 740 N N . THR A 1 93 ? -2.932 10.397 0.258 1.00 83.81 93 THR A N 1
ATOM 741 C CA . THR A 1 93 ? -2.038 11.465 -0.216 1.00 83.81 93 THR A CA 1
ATOM 742 C C . THR A 1 93 ? -1.597 11.212 -1.656 1.00 83.81 93 THR A C 1
ATOM 744 O O . THR A 1 93 ? -1.282 10.076 -2.010 1.00 83.81 93 THR A O 1
ATOM 747 N N . ASP A 1 94 ? -1.490 12.271 -2.464 1.00 85.31 94 ASP A N 1
ATOM 748 C CA . ASP A 1 94 ? -1.096 12.168 -3.879 1.00 85.31 94 ASP A CA 1
ATOM 749 C C . ASP A 1 94 ? 0.224 11.406 -4.056 1.00 85.31 94 ASP A C 1
ATOM 751 O O . ASP A 1 94 ? 0.321 10.497 -4.876 1.00 85.31 94 ASP A O 1
ATOM 755 N N . CYS A 1 95 ? 1.219 11.684 -3.203 1.00 82.81 95 CYS A N 1
ATOM 756 C CA . CYS A 1 95 ? 2.509 10.997 -3.258 1.00 82.81 95 CYS A CA 1
ATOM 757 C C . CYS A 1 95 ? 2.410 9.485 -2.999 1.00 82.81 95 CYS A C 1
ATOM 759 O O . CYS A 1 95 ? 3.173 8.714 -3.581 1.00 82.81 95 CYS A O 1
ATOM 761 N N . PHE A 1 96 ? 1.477 9.046 -2.150 1.00 81.81 96 PHE A N 1
ATOM 762 C CA . PHE A 1 96 ? 1.252 7.627 -1.892 1.00 81.81 96 PHE A CA 1
ATOM 763 C C . PHE A 1 96 ? 0.386 6.993 -2.984 1.00 81.81 96 PHE A C 1
ATOM 765 O O . PHE A 1 96 ? 0.660 5.875 -3.411 1.00 81.81 96 PHE A O 1
ATOM 772 N N . ALA A 1 97 ? -0.615 7.718 -3.490 1.00 84.69 97 ALA A N 1
ATOM 773 C CA . ALA A 1 97 ? -1.437 7.288 -4.615 1.00 84.69 97 ALA A CA 1
ATOM 774 C C . ALA A 1 97 ? -0.592 7.046 -5.874 1.00 84.69 97 ALA A C 1
ATOM 776 O O . ALA A 1 97 ? -0.720 6.005 -6.518 1.00 84.69 97 ALA A O 1
ATOM 777 N N . ASP A 1 98 ? 0.307 7.971 -6.200 1.00 88.19 98 ASP A N 1
ATOM 778 C CA . ASP A 1 98 ? 1.193 7.849 -7.355 1.00 88.19 98 ASP A CA 1
ATOM 779 C C . ASP A 1 98 ? 2.230 6.742 -7.164 1.00 88.19 98 ASP A C 1
ATOM 781 O O . ASP A 1 98 ? 2.507 5.987 -8.095 1.00 88.19 98 ASP A O 1
ATOM 785 N N . PHE A 1 99 ? 2.731 6.558 -5.942 1.00 86.88 99 PHE A N 1
ATOM 786 C CA . PHE A 1 99 ? 3.569 5.410 -5.606 1.00 86.88 99 PHE A CA 1
ATOM 787 C C . PHE A 1 99 ? 2.841 4.071 -5.808 1.00 86.88 99 PHE A C 1
ATOM 789 O O . PHE A 1 99 ? 3.398 3.154 -6.415 1.00 86.88 99 PHE A O 1
ATOM 796 N N . MET A 1 100 ? 1.582 3.955 -5.365 1.00 85.12 100 MET A N 1
ATOM 797 C CA . MET A 1 100 ? 0.771 2.759 -5.613 1.00 85.12 100 MET A CA 1
ATOM 798 C C . MET A 1 100 ? 0.576 2.519 -7.115 1.00 85.12 100 MET A C 1
ATOM 800 O O . MET A 1 100 ? 0.777 1.394 -7.574 1.00 85.12 100 MET A O 1
ATOM 804 N N . LYS A 1 101 ? 0.288 3.575 -7.893 1.00 87.62 101 LYS A N 1
ATOM 805 C CA . LYS A 1 101 ? 0.195 3.519 -9.366 1.00 87.62 101 LYS A CA 1
ATOM 806 C C . LYS A 1 101 ? 1.444 2.945 -10.015 1.00 87.62 101 LYS A C 1
ATOM 808 O O . LYS A 1 101 ? 1.318 2.038 -10.831 1.00 87.62 101 LYS A O 1
ATOM 813 N N . GLN A 1 102 ? 2.627 3.387 -9.597 1.00 87.50 102 GLN A N 1
ATOM 814 C CA . GLN A 1 102 ? 3.883 2.841 -10.109 1.00 87.50 102 GLN A CA 1
ATOM 815 C C . GLN A 1 102 ? 4.100 1.377 -9.701 1.00 87.50 102 GLN A C 1
ATOM 817 O O . GLN A 1 102 ? 4.709 0.612 -10.439 1.00 87.50 102 GLN A O 1
ATOM 822 N N . CYS A 1 103 ? 3.598 0.934 -8.547 1.00 85.31 103 CYS A N 1
ATOM 823 C CA . CYS A 1 103 ? 3.750 -0.460 -8.121 1.00 85.31 103 CYS A CA 1
ATOM 824 C C . CYS A 1 103 ? 2.854 -1.430 -8.906 1.00 85.31 103 CYS A C 1
ATOM 826 O O . CYS A 1 103 ? 3.223 -2.589 -9.105 1.00 85.31 103 CYS A O 1
ATOM 828 N N . TRP A 1 104 ? 1.681 -0.981 -9.351 1.00 83.06 104 TRP A N 1
ATOM 829 C CA . TRP A 1 104 ? 0.688 -1.832 -10.011 1.00 83.06 104 TRP A CA 1
ATOM 830 C C . TRP A 1 104 ? 0.391 -1.446 -11.463 1.00 83.06 104 TRP A C 1
ATOM 832 O O . TRP A 1 104 ? -0.653 -1.848 -11.991 1.00 83.06 104 TRP A O 1
ATOM 842 N N . ASP A 1 105 ? 1.300 -0.693 -12.093 1.00 86.94 105 ASP A N 1
ATOM 843 C CA . ASP A 1 105 ? 1.199 -0.280 -13.493 1.00 86.94 105 ASP A CA 1
ATOM 844 C C . ASP A 1 105 ? 0.958 -1.495 -14.406 1.00 86.94 105 ASP A C 1
ATOM 846 O O . ASP A 1 105 ? 1.446 -2.614 -14.153 1.00 86.94 105 ASP A O 1
ATOM 850 N N . PHE A 1 106 ? 0.132 -1.274 -15.430 1.00 82.75 106 PHE A N 1
ATOM 851 C CA . PHE A 1 106 ? -0.217 -2.289 -16.413 1.00 82.75 106 PHE A CA 1
ATOM 852 C C . PHE A 1 106 ? 1.007 -2.672 -17.246 1.00 82.75 106 PHE A C 1
ATOM 854 O O . PHE A 1 106 ? 1.233 -3.861 -17.476 1.00 82.75 106 PHE A O 1
ATOM 861 N N . ASP A 1 107 ? 1.822 -1.688 -17.634 1.00 85.31 107 ASP A N 1
ATOM 862 C CA . ASP A 1 107 ? 3.095 -1.929 -18.300 1.00 85.31 107 ASP A CA 1
ATOM 863 C C . ASP A 1 107 ? 4.148 -2.328 -17.261 1.00 85.31 107 ASP A C 1
ATOM 865 O O . ASP A 1 107 ? 4.485 -1.582 -16.338 1.00 85.31 107 ASP A O 1
ATOM 869 N N . SER A 1 108 ? 4.708 -3.526 -17.423 1.00 86.00 108 SER A N 1
ATOM 870 C CA . SER A 1 108 ? 5.764 -4.033 -16.547 1.00 86.00 108 SER A CA 1
ATOM 871 C C . SER A 1 108 ? 7.013 -3.151 -16.524 1.00 86.00 108 SER A C 1
ATOM 873 O O . SER A 1 108 ? 7.749 -3.192 -15.543 1.00 86.00 108 SER A O 1
ATOM 875 N N . SER A 1 109 ? 7.253 -2.369 -17.577 1.00 85.88 109 SER A N 1
ATOM 876 C CA . SER A 1 109 ? 8.418 -1.487 -17.714 1.00 85.88 109 SER A CA 1
ATOM 877 C C . SER A 1 109 ? 8.293 -0.230 -16.853 1.00 85.88 109 SER A C 1
ATOM 879 O O . SER A 1 109 ? 9.298 0.289 -16.371 1.00 85.88 109 SER A O 1
ATOM 881 N N . ASN A 1 110 ? 7.059 0.227 -16.623 1.00 85.94 110 ASN A N 1
ATOM 882 C CA . ASN A 1 110 ? 6.750 1.359 -15.748 1.00 85.94 110 ASN A CA 1
ATOM 883 C C . ASN A 1 110 ? 6.670 0.943 -14.276 1.00 85.94 110 ASN A C 1
ATOM 885 O O . ASN A 1 110 ? 6.650 1.794 -13.385 1.00 85.94 110 ASN A O 1
ATOM 889 N N . ARG A 1 111 ? 6.628 -0.369 -14.009 1.00 88.19 111 ARG A N 1
ATOM 890 C CA . ARG A 1 111 ? 6.510 -0.888 -12.655 1.00 88.19 111 ARG A CA 1
ATOM 891 C C . ARG A 1 111 ? 7.779 -0.628 -11.853 1.00 88.19 111 ARG A C 1
ATOM 893 O O . ARG A 1 111 ? 8.874 -1.019 -12.258 1.00 88.19 111 ARG A O 1
ATOM 900 N N . SER A 1 112 ? 7.636 -0.044 -10.665 1.00 87.12 112 SER A N 1
ATOM 901 C CA . SER A 1 112 ? 8.777 0.161 -9.770 1.00 87.12 112 SER A CA 1
ATOM 902 C C . SER A 1 112 ? 9.451 -1.168 -9.425 1.00 87.12 112 SER A C 1
ATOM 904 O O . SER A 1 112 ? 8.813 -2.126 -8.982 1.00 87.12 112 SER A O 1
ATOM 906 N N . SER A 1 113 ? 10.775 -1.218 -9.572 1.00 85.19 113 SER A N 1
ATOM 907 C CA . SER A 1 113 ? 11.559 -2.348 -9.074 1.00 85.19 113 SER A CA 1
ATOM 908 C C . SER A 1 113 ? 11.552 -2.376 -7.543 1.00 85.19 113 SER A C 1
ATOM 910 O O . SER A 1 113 ? 11.434 -1.337 -6.895 1.00 85.19 113 SER A O 1
ATOM 912 N N . ILE A 1 114 ? 11.783 -3.549 -6.945 1.00 78.00 114 ILE A N 1
ATOM 913 C CA . ILE A 1 114 ? 11.939 -3.692 -5.483 1.00 78.00 114 ILE A CA 1
ATOM 914 C C . ILE A 1 114 ? 13.001 -2.725 -4.934 1.00 78.00 114 ILE A C 1
ATOM 916 O O . ILE A 1 114 ? 12.844 -2.178 -3.843 1.00 78.00 114 ILE A O 1
ATOM 920 N N . LYS A 1 115 ? 14.071 -2.480 -5.703 1.00 76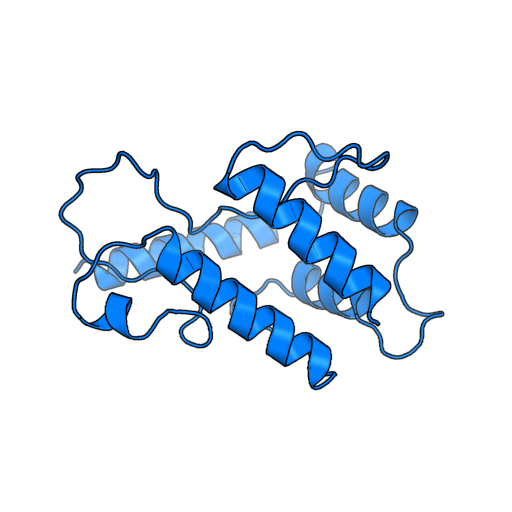.56 115 LYS A N 1
ATOM 921 C CA . LYS A 1 115 ? 15.103 -1.502 -5.352 1.00 76.56 115 LYS A CA 1
ATOM 922 C C . LYS A 1 115 ? 14.530 -0.081 -5.297 1.00 76.56 115 LYS A C 1
ATOM 924 O O . LYS A 1 115 ? 14.728 0.587 -4.288 1.00 76.56 115 LYS A O 1
ATOM 929 N N . GLY A 1 116 ? 13.781 0.329 -6.322 1.00 79.69 116 GLY A N 1
ATOM 930 C CA . GLY A 1 116 ? 13.135 1.645 -6.378 1.00 79.69 116 GLY A CA 1
ATOM 931 C C . GLY A 1 116 ? 12.101 1.835 -5.267 1.00 79.69 116 GLY A C 1
ATOM 932 O O . GLY A 1 116 ? 12.142 2.833 -4.560 1.00 79.69 116 GLY A O 1
ATOM 933 N N . ILE A 1 117 ? 11.261 0.824 -5.019 1.00 81.25 117 ILE A N 1
ATOM 934 C CA . ILE A 1 117 ? 10.309 0.798 -3.894 1.00 81.25 117 ILE A CA 1
ATOM 935 C C . ILE A 1 117 ? 11.045 1.037 -2.572 1.00 81.25 117 ILE A C 1
ATOM 937 O O . ILE A 1 117 ? 10.642 1.877 -1.768 1.00 81.25 117 ILE A O 1
ATOM 941 N N . ARG A 1 118 ? 12.154 0.321 -2.345 1.00 76.75 118 ARG A N 1
ATOM 942 C CA . ARG A 1 118 ? 12.944 0.461 -1.119 1.00 76.75 118 ARG A CA 1
ATOM 943 C C . ARG A 1 118 ? 13.550 1.856 -0.983 1.00 76.75 118 ARG A C 1
ATOM 945 O O . ARG A 1 118 ? 13.574 2.378 0.128 1.00 76.75 118 ARG A O 1
ATOM 952 N N . GLU A 1 119 ? 14.041 2.440 -2.070 1.00 81.81 119 GLU A N 1
ATOM 953 C CA . GLU A 1 119 ? 14.605 3.796 -2.093 1.00 81.81 119 GLU A CA 1
ATOM 954 C C . GLU A 1 119 ? 13.533 4.847 -1.779 1.00 81.81 119 GLU A C 1
ATOM 956 O O . GLU A 1 119 ? 13.736 5.655 -0.875 1.00 81.81 119 GLU A O 1
ATOM 961 N N . THR A 1 120 ? 12.358 4.770 -2.412 1.00 82.25 120 THR A N 1
ATOM 962 C CA . THR A 1 120 ? 11.225 5.671 -2.146 1.00 82.25 120 THR A CA 1
ATOM 963 C C . THR A 1 120 ? 10.749 5.592 -0.696 1.00 82.25 120 THR A C 1
ATOM 965 O O . THR A 1 120 ? 10.597 6.611 -0.028 1.00 82.25 120 THR A O 1
ATOM 968 N N . VAL A 1 121 ? 10.555 4.384 -0.161 1.00 79.25 121 VAL A N 1
ATOM 969 C CA . VAL A 1 121 ? 10.129 4.215 1.239 1.00 79.25 121 VAL A CA 1
ATOM 970 C C . VAL A 1 121 ? 11.219 4.686 2.210 1.00 79.25 121 VAL A C 1
ATOM 972 O O . VAL A 1 121 ? 10.916 5.279 3.249 1.00 79.25 121 VAL A O 1
ATOM 975 N N . SER A 1 122 ? 12.494 4.451 1.882 1.00 75.94 122 SER A N 1
ATOM 976 C CA . SER A 1 122 ? 13.618 4.916 2.701 1.00 75.94 122 SER A CA 1
ATOM 977 C C . SER A 1 122 ? 13.705 6.440 2.731 1.00 75.94 122 SER A C 1
ATOM 979 O O . SER A 1 122 ? 13.918 6.995 3.807 1.00 75.94 122 SER A O 1
ATOM 981 N N . SER A 1 123 ? 13.480 7.127 1.609 1.00 80.81 123 SER A N 1
ATOM 982 C CA . SER A 1 123 ? 13.517 8.591 1.575 1.00 80.81 123 SER A CA 1
ATOM 983 C C . SER A 1 123 ? 12.364 9.213 2.374 1.00 80.81 123 SER A C 1
ATOM 985 O O . SER A 1 123 ? 12.576 10.148 3.147 1.00 80.81 123 SER A O 1
ATOM 987 N N . TRP A 1 124 ? 11.161 8.634 2.329 1.00 80.06 124 TRP A N 1
ATOM 988 C CA . TRP A 1 124 ? 10.058 9.064 3.200 1.00 80.06 124 TRP A CA 1
ATOM 989 C C . TRP A 1 124 ? 10.393 8.899 4.686 1.00 80.06 124 TRP A C 1
ATOM 991 O O . TRP A 1 124 ? 10.125 9.791 5.492 1.00 80.06 124 TRP A O 1
ATOM 1001 N N . ARG A 1 125 ? 11.014 7.772 5.055 1.00 73.06 125 ARG A N 1
ATOM 1002 C CA . ARG A 1 125 ? 11.345 7.453 6.450 1.00 73.06 125 ARG A CA 1
ATOM 1003 C C . ARG A 1 125 ? 12.509 8.278 7.002 1.00 73.06 125 ARG A C 1
ATOM 1005 O O . ARG A 1 125 ? 12.429 8.747 8.135 1.00 73.06 125 ARG A O 1
ATOM 1012 N N . PHE A 1 126 ? 13.602 8.392 6.251 1.00 72.88 126 PHE A N 1
ATOM 1013 C CA . PHE A 1 126 ? 14.875 8.925 6.748 1.00 72.88 126 PHE A CA 1
ATOM 1014 C C . PHE A 1 126 ? 15.145 10.356 6.285 1.00 72.88 126 PHE A C 1
ATOM 1016 O O . PHE A 1 126 ? 15.653 11.158 7.065 1.00 72.88 126 PHE A O 1
ATOM 1023 N N . GLU A 1 127 ? 14.755 10.700 5.059 1.00 75.44 127 GLU A N 1
ATOM 1024 C CA . GLU A 1 127 ? 14.973 12.034 4.481 1.00 75.44 127 GLU A CA 1
ATOM 1025 C C . GLU A 1 127 ? 13.790 12.976 4.746 1.00 75.44 127 GLU A C 1
ATOM 1027 O O . GLU A 1 127 ? 13.839 14.157 4.411 1.00 75.44 127 GLU A O 1
ATOM 1032 N N . LYS A 1 128 ? 12.729 12.469 5.392 1.00 73.25 128 LYS A N 1
ATOM 1033 C CA . LYS A 1 128 ? 11.512 13.212 5.749 1.00 73.25 128 LYS A CA 1
ATOM 1034 C C . LYS A 1 128 ? 10.830 13.884 4.547 1.00 73.25 128 LYS A C 1
ATOM 1036 O O . LYS A 1 128 ? 10.079 14.851 4.709 1.00 73.25 128 LYS A O 1
ATOM 1041 N N . ILE A 1 129 ? 11.046 13.354 3.345 1.00 70.69 129 ILE A N 1
ATOM 1042 C CA . ILE A 1 129 ? 10.353 13.800 2.136 1.00 70.69 129 ILE A CA 1
ATOM 1043 C C . ILE A 1 129 ? 8.851 13.536 2.315 1.00 70.69 129 ILE A C 1
ATOM 1045 O O . ILE A 1 129 ? 8.453 12.491 2.825 1.00 70.69 129 ILE A O 1
ATOM 1049 N N . ASN A 1 130 ? 8.012 14.503 1.933 1.00 75.31 130 ASN A N 1
ATOM 1050 C CA . ASN A 1 130 ? 6.549 14.464 2.074 1.00 75.31 130 ASN A CA 1
ATOM 1051 C C . ASN A 1 130 ? 6.012 14.334 3.515 1.00 75.31 130 ASN A C 1
ATOM 1053 O O . ASN A 1 130 ? 4.806 14.173 3.699 1.00 75.31 130 ASN A O 1
ATOM 1057 N N . VAL A 1 131 ? 6.846 14.492 4.554 1.00 78.50 131 VAL A N 1
ATOM 1058 C CA . VAL A 1 131 ? 6.399 14.416 5.962 1.00 78.50 131 VAL A CA 1
ATOM 1059 C C . VAL A 1 131 ? 5.289 15.416 6.278 1.00 78.50 131 VAL A C 1
ATOM 1061 O O . VAL A 1 131 ? 4.382 15.100 7.040 1.00 78.50 131 VAL A O 1
ATOM 1064 N N . ILE A 1 132 ? 5.300 16.603 5.667 1.00 79.25 132 ILE A N 1
ATOM 1065 C CA . ILE A 1 132 ? 4.224 17.588 5.850 1.00 79.25 132 ILE A CA 1
ATOM 1066 C C . ILE A 1 132 ? 2.889 17.038 5.328 1.00 79.25 132 ILE A C 1
ATOM 1068 O O . ILE A 1 132 ? 1.888 17.129 6.036 1.00 79.25 132 ILE A O 1
ATOM 1072 N N . GLN A 1 133 ? 2.882 16.424 4.141 1.00 79.38 133 GLN A N 1
ATOM 1073 C CA . GLN A 1 133 ? 1.678 15.832 3.549 1.00 79.38 133 GLN A CA 1
ATOM 1074 C C . GLN A 1 133 ? 1.171 14.653 4.386 1.00 79.38 133 GLN A C 1
ATOM 1076 O O . GLN A 1 133 ? -0.019 14.582 4.688 1.00 79.38 133 GLN A O 1
ATOM 1081 N N . PHE A 1 134 ? 2.067 13.766 4.831 1.00 79.38 134 PHE A N 1
ATOM 1082 C CA . PHE A 1 134 ? 1.691 12.638 5.685 1.00 79.38 134 PHE A CA 1
ATOM 1083 C C . PHE A 1 134 ? 1.135 13.096 7.038 1.00 79.38 134 PHE A C 1
ATOM 1085 O O . PHE A 1 134 ? 0.086 12.612 7.459 1.00 79.38 134 PHE A O 1
ATOM 1092 N N . ASN A 1 135 ? 1.763 14.088 7.675 1.00 78.56 135 ASN A N 1
ATOM 1093 C CA . ASN A 1 135 ? 1.284 14.649 8.938 1.00 78.56 135 ASN A CA 1
ATOM 1094 C C . ASN A 1 135 ? -0.069 15.361 8.777 1.00 78.56 135 ASN A C 1
ATOM 1096 O O . ASN A 1 135 ? -0.899 15.327 9.684 1.00 78.56 135 ASN A O 1
ATOM 1100 N N . GLN A 1 136 ? -0.309 16.029 7.645 1.00 80.06 136 GLN A N 1
ATOM 1101 C CA . GLN A 1 136 ? -1.604 16.649 7.343 1.00 80.06 136 GLN A CA 1
ATOM 1102 C C . GLN A 1 136 ? -2.697 15.593 7.148 1.00 80.06 136 GLN A C 1
ATOM 1104 O O . GLN A 1 136 ? -3.771 15.718 7.738 1.00 80.06 136 GLN A O 1
ATOM 1109 N N . ALA A 1 137 ? -2.415 14.535 6.386 1.00 75.69 137 ALA A N 1
ATOM 1110 C CA . ALA A 1 137 ? -3.344 13.427 6.182 1.00 75.69 137 ALA A CA 1
ATOM 1111 C C . ALA A 1 137 ? -3.657 12.684 7.491 1.00 75.69 137 ALA A C 1
ATOM 1113 O O . ALA A 1 137 ? -4.813 12.360 7.769 1.00 75.69 137 ALA A O 1
ATOM 1114 N N . GLU A 1 138 ? -2.654 12.477 8.346 1.00 76.69 138 GLU A N 1
ATOM 1115 C CA . GLU A 1 138 ? -2.837 11.880 9.670 1.00 76.69 138 GLU A CA 1
ATOM 1116 C C . GLU A 1 138 ? -3.705 12.759 10.578 1.00 76.69 138 GLU A C 1
ATOM 1118 O O . GLU A 1 138 ? -4.668 12.270 11.169 1.00 76.69 138 GLU A O 1
ATOM 1123 N N . LYS A 1 139 ? -3.451 14.074 10.622 1.00 77.88 139 LYS A N 1
ATOM 1124 C CA . LYS A 1 139 ? -4.293 15.020 11.372 1.00 77.88 139 LYS A CA 1
ATOM 1125 C C . LYS A 1 139 ? -5.738 15.038 10.875 1.00 77.88 139 LYS A C 1
ATOM 1127 O O . LYS A 1 139 ? -6.647 15.073 11.701 1.00 77.88 139 LYS A O 1
ATOM 1132 N N . LYS A 1 140 ? -5.960 14.993 9.556 1.00 77.81 140 LYS A N 1
ATOM 1133 C CA . LYS A 1 140 ? -7.304 14.909 8.959 1.00 77.81 140 LYS A CA 1
ATOM 1134 C C . LYS A 1 140 ? -8.013 13.624 9.397 1.00 77.81 140 LYS A C 1
ATOM 1136 O O . LYS A 1 140 ? -9.158 13.683 9.833 1.00 77.81 140 LYS A O 1
ATOM 1141 N N . THR A 1 141 ? -7.310 12.493 9.358 1.00 69.62 141 THR A N 1
ATOM 1142 C CA . THR A 1 141 ? -7.839 11.182 9.769 1.00 69.62 141 THR A CA 1
ATOM 1143 C C . THR A 1 141 ? -8.227 11.174 11.252 1.00 69.62 141 THR A C 1
ATOM 1145 O O . THR A 1 141 ? -9.345 10.800 11.590 1.00 69.62 141 THR A O 1
ATOM 1148 N N . ILE A 1 142 ? -7.351 11.673 12.134 1.00 67.31 142 ILE A N 1
ATOM 1149 C CA . ILE A 1 142 ? -7.625 11.796 13.578 1.00 67.31 142 ILE A CA 1
ATOM 1150 C C . ILE A 1 142 ? -8.788 12.764 13.845 1.00 67.31 142 ILE A C 1
ATOM 1152 O O . ILE A 1 142 ? -9.600 12.525 14.734 1.00 67.31 142 ILE A O 1
ATOM 1156 N N . GLY A 1 143 ? -8.891 13.854 13.079 1.00 65.44 143 GLY A N 1
ATOM 1157 C CA . GLY A 1 143 ? -10.000 14.803 13.181 1.00 65.44 143 GLY A CA 1
ATOM 1158 C C . GLY A 1 143 ? -11.351 14.179 12.826 1.00 65.44 143 GLY A C 1
ATOM 1159 O O . GLY A 1 143 ? -12.320 14.391 13.546 1.00 65.44 143 GLY A O 1
ATOM 1160 N N . ILE A 1 144 ? -11.409 13.368 11.765 1.00 63.38 144 ILE A N 1
ATOM 1161 C CA . ILE A 1 144 ? -12.627 12.644 11.364 1.00 63.38 144 ILE A CA 1
ATOM 1162 C C . ILE A 1 144 ? -13.061 11.652 12.446 1.00 63.38 144 ILE A C 1
ATOM 1164 O O . ILE A 1 144 ? -14.253 11.555 12.724 1.00 63.38 144 ILE A O 1
ATOM 1168 N N . ILE A 1 145 ? -12.113 10.940 13.064 1.00 62.12 145 ILE A N 1
ATOM 1169 C CA . ILE A 1 145 ? -12.406 10.008 14.164 1.00 62.12 145 ILE A CA 1
ATOM 1170 C C . ILE A 1 145 ? -13.058 10.767 15.327 1.00 62.12 145 ILE A C 1
ATOM 1172 O O . ILE A 1 145 ? -14.156 10.414 15.734 1.00 62.12 145 ILE A O 1
ATOM 1176 N N . LYS A 1 146 ? -12.470 11.891 15.754 1.00 63.06 146 LYS A N 1
ATOM 1177 C CA . LYS A 1 146 ? -13.014 12.709 16.852 1.00 63.06 146 LYS A CA 1
ATOM 1178 C C . LYS A 1 146 ? -14.399 13.298 16.576 1.00 63.06 146 LYS A C 1
ATOM 1180 O O . LYS A 1 146 ? -15.167 13.480 17.507 1.00 63.06 146 LYS A O 1
ATOM 1185 N N . ILE A 1 147 ? -14.719 13.622 15.321 1.00 55.72 147 ILE A N 1
ATOM 1186 C CA . ILE A 1 147 ? -16.045 14.148 14.945 1.00 55.72 147 ILE A CA 1
ATOM 1187 C C . ILE A 1 147 ? -17.110 13.044 14.986 1.00 55.72 147 ILE A C 1
ATOM 1189 O O . ILE A 1 147 ? -18.263 13.332 15.278 1.00 55.72 147 ILE A O 1
ATOM 1193 N N . LYS A 1 148 ? -16.741 11.786 14.712 1.00 50.66 148 LYS A N 1
ATOM 1194 C CA . LYS A 1 148 ? -17.657 10.639 14.822 1.00 50.66 148 LYS A CA 1
ATOM 1195 C C . LYS A 1 148 ? -17.972 10.258 16.277 1.00 50.66 148 LYS A C 1
ATOM 1197 O O . LYS A 1 148 ? -18.934 9.530 16.494 1.00 50.66 148 LYS A O 1
ATOM 1202 N N . GLU A 1 149 ? -17.184 10.746 17.235 1.00 48.00 149 GLU A N 1
ATOM 1203 C CA . GLU A 1 149 ? -17.345 10.506 18.678 1.00 48.00 149 GLU A CA 1
ATOM 1204 C C . GLU A 1 149 ? -18.245 11.549 19.391 1.00 48.00 149 GLU A C 1
ATOM 1206 O O . GLU A 1 149 ? -18.588 11.348 20.556 1.00 48.00 149 GLU A O 1
ATOM 1211 N N . THR A 1 150 ? -18.627 12.650 18.724 1.00 40.38 150 THR A N 1
ATOM 1212 C CA . THR A 1 150 ? -19.521 13.725 19.232 1.00 40.38 150 THR A CA 1
ATOM 1213 C C . THR A 1 150 ? -20.893 13.705 18.583 1.00 40.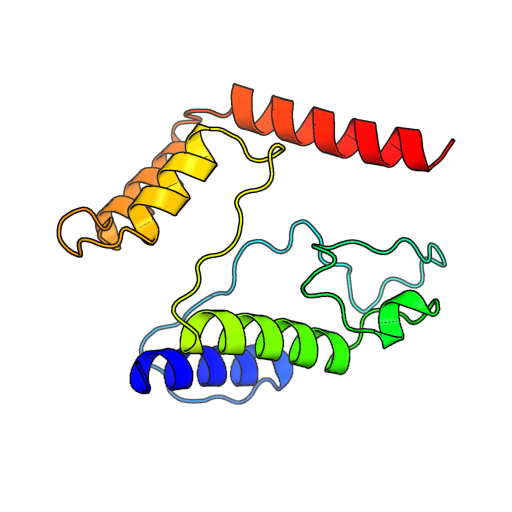38 150 THR A C 1
ATOM 1215 O O . THR A 1 150 ? -21.884 13.895 19.323 1.00 40.38 150 THR A O 1
#

InterPro domains:
  IPR011009 Protein kinase-like domain superfamily [SSF56112] (26-129)

pLDDT: mean 70.12, std 12.98, range [40.38, 88.19]

Sequence (150 aa):
MEEILLQILKGYFKIAYNYDIYIVYKWQIGDLRLSQSANNTSSNNEIYGVISYIAPEVFNCSSFTKASDVYAMAMNLQLIIDGKRPEISTDTTDCFADFMKQCWDFDSSNRSSIKGIRETVSSWRFEKINVIQFNQAEKKTIGIIKIKET

Foldseek 3Di:
DVVVVVVVVVLVCCVLPVDDDPDPDNDDDDDCVQPDDPPDPPQPLDDTDDPQLADPVSVVSDDDDPVSVVSSVVSVVVCVVVVHDDDDDPLDQPLVVVLSCLCSPPDPVSHDDPVRNCVSVCCVVPVVVCVVVVVVSVVVVVVVVVVVVD

Radius of gyration: 17.59 Å; chains: 1; bounding box: 39×41×44 Å